Protein AF-A0AAX1ZYJ7-F1 (afdb_monomer)

Radius of gyration: 16.21 Å; Cα contacts (8 Å, |Δi|>4): 115; chains: 1; bounding box: 37×28×48 Å

Structure (mmCIF, N/CA/C/O backbone):
data_AF-A0AAX1ZYJ7-F1
#
_entry.id   AF-A0AAX1ZYJ7-F1
#
loop_
_atom_site.group_PDB
_atom_site.id
_atom_site.type_symbol
_atom_site.label_atom_id
_atom_site.label_alt_id
_atom_site.label_comp_id
_atom_site.label_asym_id
_atom_site.label_entity_id
_atom_site.label_seq_id
_atom_site.pdbx_PDB_ins_code
_atom_site.Cartn_x
_atom_site.Cartn_y
_atom_site.Cartn_z
_atom_site.occupancy
_atom_site.B_iso_or_equiv
_atom_site.auth_seq_id
_atom_site.auth_comp_id
_atom_site.auth_asym_id
_atom_site.auth_atom_id
_atom_site.pdbx_PDB_model_num
ATOM 1 N N . THR A 1 1 ? 5.484 -4.495 -2.863 1.00 82.00 1 THR A N 1
ATOM 2 C CA . THR A 1 1 ? 6.134 -5.718 -3.393 1.00 82.00 1 THR A CA 1
ATOM 3 C C . THR A 1 1 ? 6.330 -5.618 -4.894 1.00 82.00 1 THR A C 1
ATOM 5 O O . THR A 1 1 ? 5.562 -4.906 -5.534 1.00 82.00 1 THR A O 1
ATOM 8 N N . ILE A 1 2 ? 7.346 -6.276 -5.463 1.00 84.38 2 ILE A N 1
ATOM 9 C CA . ILE A 1 2 ? 7.533 -6.386 -6.920 1.00 84.38 2 ILE A CA 1
ATOM 10 C C . ILE A 1 2 ? 7.358 -7.855 -7.315 1.00 84.38 2 ILE A C 1
ATOM 12 O O . ILE A 1 2 ? 7.998 -8.725 -6.732 1.00 84.38 2 ILE A O 1
ATOM 16 N N . CYS A 1 3 ? 6.486 -8.130 -8.282 1.00 85.00 3 CYS A N 1
ATOM 17 C CA . CYS A 1 3 ? 6.369 -9.436 -8.921 1.00 85.00 3 CYS A CA 1
ATOM 18 C C . CYS A 1 3 ? 7.297 -9.450 -10.137 1.00 85.00 3 CYS A C 1
ATOM 20 O O . CYS A 1 3 ? 6.966 -8.882 -11.179 1.00 85.00 3 CYS A O 1
ATOM 22 N N . GLN A 1 4 ? 8.477 -10.052 -9.982 1.00 85.25 4 GLN A N 1
ATOM 23 C CA . GLN A 1 4 ? 9.469 -10.127 -11.050 1.00 85.25 4 GLN A CA 1
ATOM 24 C C . GLN A 1 4 ? 8.949 -10.964 -12.223 1.00 85.25 4 GLN A C 1
ATOM 26 O O . GLN A 1 4 ? 8.363 -12.034 -12.040 1.00 85.25 4 GLN A O 1
ATOM 31 N N . LYS A 1 5 ? 9.184 -10.475 -13.440 1.00 86.06 5 LYS A N 1
ATOM 32 C CA . LYS A 1 5 ? 8.855 -11.154 -14.693 1.00 86.06 5 LYS A CA 1
ATOM 33 C C . LYS A 1 5 ? 10.087 -11.248 -15.576 1.00 86.06 5 LYS A C 1
ATOM 35 O O . LYS A 1 5 ? 11.022 -10.456 -15.464 1.00 86.06 5 LYS A O 1
ATOM 40 N N . THR A 1 6 ? 10.069 -12.211 -16.491 1.00 82.50 6 THR A N 1
ATOM 41 C CA . THR A 1 6 ? 11.078 -12.287 -17.543 1.00 82.50 6 THR A CA 1
ATOM 42 C C . THR A 1 6 ? 10.983 -11.033 -18.400 1.00 82.50 6 THR A C 1
ATOM 44 O O . THR A 1 6 ? 9.896 -10.652 -18.842 1.00 82.50 6 THR A O 1
ATOM 47 N N . LYS A 1 7 ? 12.126 -10.381 -18.622 1.00 80.94 7 LYS A N 1
ATOM 48 C CA . LYS A 1 7 ? 12.214 -9.238 -19.526 1.00 80.94 7 LYS A CA 1
ATOM 49 C C . LYS A 1 7 ? 11.690 -9.658 -20.912 1.00 80.94 7 LYS A C 1
ATOM 51 O O . LYS A 1 7 ? 12.102 -10.716 -21.396 1.00 80.94 7 LYS A O 1
ATOM 56 N N . PRO A 1 8 ? 10.833 -8.853 -21.565 1.00 79.06 8 PRO A N 1
ATOM 57 C CA . PRO A 1 8 ? 10.440 -9.102 -22.945 1.00 79.06 8 PRO A CA 1
ATOM 58 C C . PRO A 1 8 ? 11.683 -9.228 -23.833 1.00 79.06 8 PRO A C 1
ATOM 60 O O . PRO A 1 8 ? 12.660 -8.494 -23.653 1.00 79.06 8 PRO A O 1
ATOM 63 N N . SER A 1 9 ? 11.666 -10.171 -24.778 1.00 80.50 9 SER A N 1
ATOM 64 C CA . SER A 1 9 ? 12.768 -10.306 -25.735 1.00 80.50 9 SER A CA 1
ATOM 65 C C . SER A 1 9 ? 12.946 -9.004 -26.525 1.00 80.50 9 SER A C 1
ATOM 67 O O . SER A 1 9 ? 11.984 -8.266 -26.719 1.00 80.50 9 SER A O 1
ATOM 69 N N . SER A 1 10 ? 14.143 -8.734 -27.050 1.00 78.06 10 SER A N 1
ATOM 70 C CA . SER A 1 10 ? 14.356 -7.579 -27.940 1.00 78.06 10 SER A CA 1
ATOM 71 C C . SER A 1 10 ? 13.521 -7.637 -29.227 1.00 78.06 10 SER A C 1
ATOM 73 O O . SER A 1 10 ? 13.374 -6.626 -29.901 1.00 78.06 10 SER A O 1
ATOM 75 N N . ARG A 1 11 ? 12.967 -8.812 -29.558 1.00 83.50 11 ARG A N 1
ATOM 76 C CA . ARG A 1 11 ? 12.048 -9.038 -30.681 1.00 83.50 11 ARG A CA 1
ATOM 77 C C . ARG A 1 11 ? 10.574 -8.875 -30.296 1.00 83.50 11 ARG A C 1
ATOM 79 O O . ARG A 1 11 ? 9.714 -8.989 -31.162 1.00 83.50 11 ARG A O 1
ATOM 86 N N . ALA A 1 12 ? 10.264 -8.671 -29.014 1.00 79.94 12 ALA A N 1
ATOM 87 C CA . ALA A 1 12 ? 8.894 -8.475 -28.568 1.00 79.94 12 ALA A CA 1
ATOM 88 C C . ALA A 1 12 ? 8.414 -7.090 -29.011 1.00 79.94 12 ALA A C 1
ATOM 90 O O . ALA A 1 12 ? 8.986 -6.074 -28.623 1.00 79.94 12 ALA A O 1
ATOM 91 N N . THR A 1 13 ? 7.350 -7.056 -29.809 1.00 79.31 13 THR A N 1
ATOM 92 C CA . THR A 1 13 ? 6.714 -5.812 -30.266 1.00 79.31 13 THR A CA 1
ATOM 93 C C . THR A 1 13 ? 5.987 -5.084 -29.140 1.00 79.31 13 THR A C 1
ATOM 95 O O . THR A 1 13 ? 5.868 -3.862 -29.169 1.00 79.31 13 THR A O 1
ATOM 98 N N . HIS A 1 14 ? 5.547 -5.822 -28.119 1.00 77.94 14 HIS A N 1
ATOM 99 C CA . HIS A 1 14 ? 4.885 -5.279 -26.941 1.00 77.94 14 HIS A CA 1
ATOM 100 C C . HIS A 1 14 ? 5.465 -5.890 -25.667 1.00 77.94 14 HIS A C 1
ATOM 102 O O . HIS A 1 14 ? 5.688 -7.100 -25.571 1.00 77.94 14 HIS A O 1
ATOM 108 N N . ALA A 1 15 ? 5.702 -5.038 -24.673 1.00 80.94 15 ALA A N 1
ATOM 109 C CA . ALA A 1 15 ? 6.016 -5.479 -23.326 1.00 80.94 15 ALA A CA 1
ATOM 110 C C . ALA A 1 15 ? 4.748 -5.978 -22.611 1.00 80.94 15 ALA A C 1
ATOM 112 O O . ALA A 1 15 ? 3.630 -5.630 -22.985 1.00 80.94 15 ALA A O 1
ATOM 113 N N . ILE A 1 16 ? 4.920 -6.780 -21.556 1.00 84.00 16 ILE A N 1
ATOM 114 C CA . ILE A 1 16 ? 3.801 -7.197 -20.702 1.00 84.00 16 ILE A CA 1
ATOM 115 C C . ILE A 1 16 ? 3.170 -5.947 -20.078 1.00 84.00 16 ILE A C 1
ATOM 117 O O . ILE A 1 16 ? 3.863 -5.163 -19.427 1.00 84.00 16 ILE A O 1
ATOM 121 N N . GLN A 1 17 ? 1.860 -5.775 -20.259 1.00 84.12 17 GLN A N 1
ATOM 122 C CA . GLN A 1 17 ? 1.130 -4.608 -19.769 1.00 84.12 17 GLN A CA 1
ATOM 123 C C . GLN A 1 17 ? 1.296 -4.433 -18.251 1.00 84.12 17 GLN A C 1
ATOM 125 O O . GLN A 1 17 ? 1.191 -5.393 -17.482 1.00 84.12 17 GLN A O 1
ATOM 130 N N . GLY A 1 18 ? 1.562 -3.196 -17.822 1.00 83.81 18 GLY A N 1
ATOM 131 C CA . GLY A 1 18 ? 1.726 -2.825 -16.414 1.00 83.81 18 GLY A CA 1
ATOM 132 C C . GLY A 1 18 ? 3.051 -3.255 -15.772 1.00 83.81 18 GLY A C 1
ATOM 133 O O . GLY A 1 18 ? 3.251 -2.990 -14.587 1.00 83.81 18 GLY A O 1
ATOM 134 N N . CYS A 1 19 ? 3.947 -3.924 -16.507 1.00 87.88 19 CYS A N 1
ATOM 135 C CA . CYS A 1 19 ? 5.317 -4.142 -16.049 1.00 87.88 19 CYS A CA 1
ATOM 136 C C . CYS A 1 19 ? 6.188 -2.922 -16.338 1.00 87.88 19 CYS A C 1
ATOM 138 O O . CYS A 1 19 ? 6.078 -2.311 -17.400 1.00 87.88 19 CYS A O 1
ATOM 140 N N . ASP A 1 20 ? 7.113 -2.643 -15.429 1.00 87.94 20 ASP A N 1
ATOM 141 C CA . ASP A 1 20 ? 8.138 -1.628 -15.621 1.00 87.94 20 ASP A CA 1
ATOM 142 C C . ASP A 1 20 ? 9.433 -2.020 -14.885 1.00 87.94 20 ASP A C 1
ATOM 144 O O . ASP A 1 20 ? 9.509 -3.026 -14.167 1.00 87.94 20 ASP A O 1
ATOM 148 N N . TRP A 1 21 ? 10.481 -1.225 -15.072 1.00 88.81 21 TRP A N 1
ATOM 149 C CA . TRP A 1 21 ? 11.706 -1.306 -14.299 1.00 88.81 21 TRP A CA 1
ATOM 150 C C . TRP A 1 21 ? 11.500 -0.754 -12.888 1.00 88.81 21 TRP A C 1
ATOM 152 O O . TRP A 1 21 ? 11.079 0.393 -12.671 1.00 88.81 21 TRP A O 1
ATOM 162 N N . HIS A 1 22 ? 11.868 -1.575 -11.911 1.00 88.12 22 HIS A N 1
ATOM 163 C CA . HIS A 1 22 ? 11.832 -1.242 -10.497 1.00 88.12 22 HIS A CA 1
ATOM 164 C C . HIS A 1 22 ? 13.161 -1.613 -9.844 1.00 88.12 22 HIS A C 1
ATOM 166 O O . HIS A 1 22 ? 13.657 -2.721 -10.023 1.00 88.12 22 HIS A O 1
ATOM 172 N N . TYR A 1 23 ? 13.739 -0.702 -9.063 1.00 87.06 23 TYR A N 1
ATOM 173 C CA . TYR A 1 23 ? 14.951 -1.007 -8.313 1.00 87.06 23 TYR A CA 1
ATOM 174 C C . TYR A 1 23 ? 14.631 -1.938 -7.138 1.00 87.06 23 TYR A C 1
ATOM 176 O O . TYR A 1 23 ? 13.764 -1.637 -6.315 1.00 87.06 23 TYR A O 1
ATOM 184 N N . CYS A 1 24 ? 15.320 -3.074 -7.066 1.00 84.00 24 CYS A N 1
ATOM 185 C CA . CYS A 1 24 ? 15.234 -4.011 -5.957 1.00 84.00 24 CYS A CA 1
ATOM 186 C C . CYS A 1 24 ? 16.444 -3.818 -5.042 1.00 84.00 24 CYS A C 1
ATOM 188 O O . CYS A 1 24 ? 17.570 -4.143 -5.418 1.00 84.00 24 CYS A O 1
ATOM 190 N N . HIS A 1 25 ? 16.217 -3.322 -3.824 1.00 82.94 25 HIS A N 1
ATOM 191 C CA . HIS A 1 25 ? 17.287 -3.143 -2.837 1.00 82.94 25 HIS A CA 1
ATOM 192 C C . HIS A 1 25 ? 17.880 -4.476 -2.360 1.00 82.94 25 HIS A C 1
ATOM 194 O O . HIS A 1 25 ? 19.082 -4.539 -2.118 1.00 82.94 25 HIS A O 1
ATOM 200 N N . ALA A 1 26 ? 17.073 -5.542 -2.288 1.00 85.44 26 ALA A N 1
ATOM 201 C CA . ALA A 1 26 ? 17.544 -6.874 -1.905 1.00 85.44 26 ALA A CA 1
ATOM 202 C C . ALA A 1 26 ? 18.542 -7.446 -2.926 1.00 85.44 26 ALA A C 1
ATOM 204 O O . ALA A 1 26 ? 19.570 -7.995 -2.545 1.00 85.44 26 ALA A O 1
ATOM 205 N N . GLU A 1 27 ? 18.280 -7.253 -4.223 1.00 86.06 27 GLU A N 1
ATOM 206 C CA . GLU A 1 27 ? 19.160 -7.726 -5.302 1.00 86.06 27 GLU A CA 1
ATOM 207 C C . GLU A 1 27 ? 20.164 -6.670 -5.792 1.00 86.06 27 GLU A C 1
ATOM 209 O O . GLU A 1 27 ? 20.960 -6.951 -6.686 1.00 86.06 27 GLU A O 1
ATOM 214 N N . LYS A 1 28 ? 20.125 -5.453 -5.228 1.00 91.12 28 LYS A N 1
ATOM 215 C CA . LYS A 1 28 ? 20.954 -4.292 -5.605 1.00 91.12 28 LYS A CA 1
ATOM 2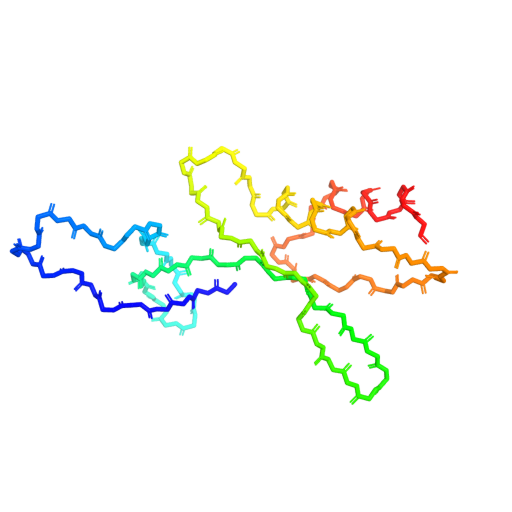16 C C . LYS A 1 28 ? 20.965 -4.003 -7.115 1.00 91.12 28 LYS A C 1
ATOM 218 O O . LYS A 1 28 ? 21.975 -3.572 -7.667 1.00 91.12 28 LYS A O 1
ATOM 223 N N . LYS A 1 29 ? 19.845 -4.256 -7.796 1.00 92.25 29 LYS A N 1
ATOM 224 C CA . LYS A 1 29 ? 19.697 -4.051 -9.244 1.00 92.25 29 LYS A CA 1
ATOM 225 C C . LYS A 1 29 ? 18.256 -3.734 -9.626 1.00 92.25 29 LYS A C 1
ATOM 227 O O . LYS A 1 29 ? 17.318 -4.035 -8.886 1.00 92.25 29 LYS A O 1
ATOM 232 N N . SER A 1 30 ? 18.077 -3.172 -10.817 1.00 90.12 30 SER A N 1
ATOM 233 C CA . SER A 1 30 ? 16.756 -2.988 -11.416 1.00 90.12 30 SER A CA 1
ATOM 234 C C . SER A 1 30 ? 16.219 -4.308 -11.958 1.00 90.12 30 SER A C 1
ATOM 236 O O . SER A 1 30 ? 16.876 -4.984 -12.748 1.00 90.12 30 SER A O 1
ATOM 238 N N . ILE A 1 31 ? 15.008 -4.656 -11.540 1.00 90.75 31 ILE A N 1
ATOM 239 C CA . ILE A 1 31 ? 14.263 -5.828 -11.994 1.00 90.75 31 ILE A CA 1
ATOM 240 C C . ILE A 1 31 ? 13.053 -5.384 -12.815 1.00 90.75 31 ILE A C 1
ATOM 242 O O . ILE A 1 31 ? 12.474 -4.324 -12.573 1.00 90.75 31 ILE A O 1
ATOM 246 N N . TRP A 1 32 ? 12.688 -6.195 -13.803 1.00 89.88 32 TRP A N 1
ATOM 247 C CA . TRP A 1 32 ? 11.498 -5.985 -14.618 1.00 89.88 32 TRP A CA 1
ATOM 248 C C . TRP A 1 32 ? 10.312 -6.705 -13.979 1.00 89.88 32 TRP A C 1
ATOM 250 O O . TRP A 1 32 ? 10.416 -7.889 -13.644 1.00 89.88 32 TRP A O 1
ATOM 260 N N . GLY A 1 33 ? 9.187 -6.022 -13.799 1.00 91.88 33 GLY A N 1
ATOM 261 C CA . GLY A 1 33 ? 8.009 -6.659 -13.219 1.00 91.88 33 GLY A CA 1
ATOM 262 C C . GLY A 1 33 ? 6.889 -5.698 -12.862 1.00 91.88 33 GLY A C 1
ATOM 263 O O . GLY A 1 33 ? 6.948 -4.512 -13.164 1.00 91.88 33 GLY A O 1
ATOM 264 N N . HIS A 1 34 ? 5.866 -6.223 -12.193 1.00 92.12 34 HIS A N 1
ATOM 265 C CA . HIS A 1 34 ? 4.747 -5.434 -11.676 1.00 92.12 34 HIS A CA 1
ATOM 266 C C . HIS A 1 34 ? 5.033 -4.982 -10.247 1.00 92.12 34 HIS A C 1
ATOM 268 O O . HIS A 1 34 ? 5.421 -5.797 -9.408 1.00 92.12 34 HIS A O 1
ATOM 274 N N . SER A 1 35 ? 4.776 -3.718 -9.920 1.00 91.38 35 SER A N 1
ATOM 275 C CA . SER A 1 35 ? 4.799 -3.257 -8.531 1.00 91.38 35 SER A CA 1
ATOM 276 C C . SER A 1 35 ? 3.390 -3.272 -7.946 1.00 91.38 35 SER A C 1
ATOM 278 O O . SER A 1 35 ? 2.477 -2.673 -8.496 1.00 91.38 35 SER A O 1
ATOM 280 N N . LEU A 1 36 ? 3.210 -3.949 -6.815 1.00 92.00 36 LEU A N 1
ATOM 281 C CA . LEU A 1 36 ? 1.923 -4.088 -6.139 1.00 92.00 36 LEU A CA 1
ATOM 282 C C . LEU A 1 36 ? 1.961 -3.432 -4.756 1.00 92.00 36 LEU A C 1
ATOM 284 O O . LEU A 1 36 ? 2.937 -3.601 -4.005 1.00 92.00 36 LEU A O 1
ATOM 288 N N . VAL A 1 37 ? 0.875 -2.739 -4.419 1.00 92.06 37 VAL A N 1
ATOM 289 C CA . VAL A 1 37 ? 0.553 -2.275 -3.064 1.00 92.06 37 VAL A CA 1
ATOM 290 C C . VAL A 1 37 ? -0.473 -3.242 -2.486 1.00 92.06 37 VAL A C 1
ATOM 292 O O . VAL A 1 37 ? -1.474 -3.529 -3.138 1.00 92.06 37 VAL A O 1
ATOM 295 N N . TRP A 1 38 ? -0.210 -3.756 -1.288 1.00 93.06 38 TRP A N 1
ATOM 296 C CA . TRP A 1 38 ? -1.058 -4.735 -0.609 1.00 93.06 38 TRP A CA 1
ATOM 297 C C . TRP A 1 38 ? -1.552 -4.160 0.711 1.00 93.06 38 TRP A C 1
ATOM 299 O O . TRP A 1 38 ? -0.779 -3.533 1.434 1.00 93.06 38 TRP A O 1
ATOM 309 N N . LEU A 1 39 ? -2.815 -4.424 1.026 1.00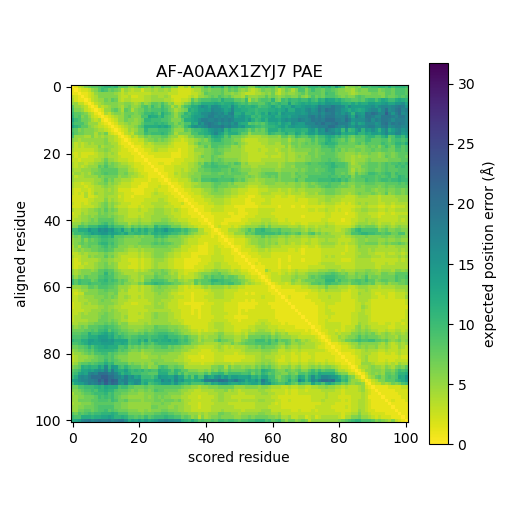 93.00 39 LEU A N 1
ATOM 310 C CA . LEU A 1 39 ? -3.381 -4.270 2.356 1.00 93.00 39 LEU A CA 1
ATOM 311 C C . LEU A 1 39 ? -3.653 -5.671 2.905 1.00 93.00 39 LEU A C 1
ATOM 313 O O . LEU A 1 39 ? -4.470 -6.416 2.357 1.00 93.00 39 LEU A O 1
ATOM 317 N N . MET A 1 40 ? -2.940 -6.037 3.966 1.00 94.19 40 MET A N 1
ATOM 318 C CA . MET A 1 40 ? -3.127 -7.305 4.668 1.00 94.19 40 MET A CA 1
ATOM 319 C C . MET A 1 40 ? -3.818 -7.040 5.997 1.00 94.19 40 MET A C 1
ATOM 321 O O . MET A 1 40 ? -3.464 -6.098 6.705 1.00 94.19 40 MET A O 1
ATOM 325 N N . VAL A 1 41 ? -4.794 -7.877 6.331 1.00 92.62 41 VAL A N 1
ATOM 326 C CA . VAL A 1 41 ? -5.446 -7.858 7.638 1.00 92.62 41 VAL A CA 1
ATOM 327 C C . VAL A 1 41 ? -4.874 -9.004 8.452 1.00 92.62 41 VAL A C 1
ATOM 329 O O . VAL A 1 41 ? -4.799 -10.145 7.993 1.00 92.62 41 VAL A O 1
ATOM 332 N N . HIS A 1 42 ? -4.437 -8.668 9.658 1.00 93.12 42 HIS A N 1
ATOM 333 C CA . HIS A 1 42 ? -3.847 -9.604 10.596 1.00 93.12 42 HIS A CA 1
ATOM 334 C C . HIS A 1 42 ? -4.765 -9.742 11.807 1.00 93.12 42 HIS A C 1
ATOM 336 O O . HIS A 1 42 ? -5.149 -8.751 12.429 1.00 93.12 42 HIS A O 1
ATOM 342 N N . THR A 1 43 ? -5.105 -10.980 12.138 1.00 89.50 43 THR A N 1
ATOM 343 C CA . THR A 1 43 ? -5.671 -11.367 13.430 1.00 89.50 43 THR A CA 1
ATOM 344 C C . THR A 1 43 ? -4.557 -11.955 14.298 1.00 89.50 43 THR A C 1
ATOM 346 O O . THR A 1 43 ? -3.418 -12.099 13.857 1.00 89.50 43 THR A O 1
ATOM 349 N N . MET A 1 44 ? -4.874 -12.331 15.538 1.00 87.56 44 MET A N 1
ATOM 350 C CA . MET A 1 44 ? -3.894 -12.941 16.447 1.00 87.56 44 MET A CA 1
ATOM 351 C C . MET A 1 44 ? -3.272 -14.233 15.900 1.00 87.56 44 MET A C 1
ATOM 353 O O . MET A 1 44 ? -2.171 -14.596 16.300 1.00 87.56 44 MET A O 1
ATOM 357 N N . THR A 1 45 ? -3.970 -14.943 15.012 1.00 93.06 45 THR A N 1
ATOM 358 C CA . THR A 1 45 ? -3.568 -16.279 14.549 1.00 93.06 45 THR A CA 1
ATOM 359 C C . THR A 1 45 ? -3.346 -16.363 13.047 1.00 93.06 45 THR A C 1
ATOM 361 O O . THR A 1 45 ? -2.752 -17.333 12.579 1.00 93.06 45 THR A O 1
ATOM 364 N N . GLN A 1 46 ? -3.839 -15.396 12.273 1.00 93.44 46 GLN A N 1
ATOM 365 C CA . GLN A 1 46 ? -3.874 -15.489 10.818 1.00 93.44 46 GLN A CA 1
ATOM 366 C C . GLN A 1 46 ? -3.604 -14.141 10.162 1.00 93.44 46 GLN A C 1
ATOM 368 O O . 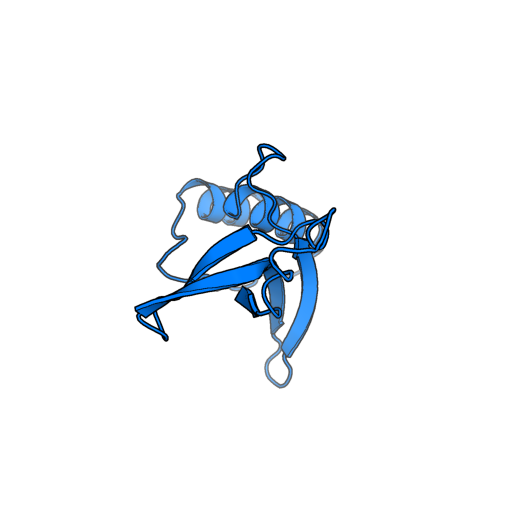GLN A 1 46 ? -3.930 -13.082 10.692 1.00 93.44 46 GLN A O 1
ATOM 373 N N . ALA A 1 47 ? -3.044 -14.201 8.962 1.00 92.12 47 ALA A N 1
ATOM 374 C CA . ALA A 1 47 ? -2.867 -13.059 8.085 1.00 92.12 47 ALA A CA 1
ATOM 375 C C . ALA A 1 47 ? -3.512 -13.382 6.744 1.00 92.12 47 ALA A C 1
ATOM 377 O O . ALA A 1 47 ? -3.243 -14.441 6.174 1.00 92.12 47 ALA A O 1
ATOM 378 N N . PHE A 1 48 ? -4.339 -12.478 6.230 1.00 92.06 48 PHE A N 1
ATOM 379 C CA . PHE A 1 48 ? -4.954 -12.648 4.920 1.00 92.06 48 PHE A CA 1
ATOM 380 C C . PHE A 1 48 ? -4.866 -11.363 4.088 1.00 92.06 48 PHE A C 1
ATOM 382 O O . PHE A 1 48 ? -4.943 -10.253 4.627 1.00 92.06 48 PHE A O 1
ATOM 389 N N . PRO A 1 49 ? -4.675 -11.485 2.761 1.00 92.94 49 PRO A N 1
ATOM 390 C CA . PRO A 1 49 ? -4.696 -10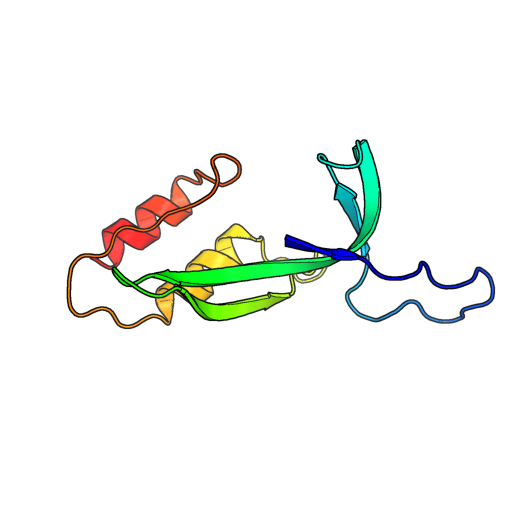.336 1.871 1.00 92.94 49 PRO A CA 1
ATOM 391 C C . PRO A 1 49 ? -6.134 -9.824 1.742 1.00 92.94 49 PRO A C 1
ATOM 393 O O . PRO A 1 49 ? -7.009 -10.543 1.271 1.00 92.94 49 PRO A O 1
ATOM 396 N N . PHE A 1 50 ? -6.378 -8.580 2.150 1.00 92.62 50 PHE A N 1
ATOM 397 C CA . PHE A 1 50 ? -7.700 -7.959 2.045 1.00 92.62 50 PHE A CA 1
ATOM 398 C C . PHE A 1 50 ? -7.892 -7.277 0.690 1.00 92.62 50 PHE A C 1
ATOM 400 O O . PHE A 1 50 ? -8.910 -7.463 0.029 1.00 92.62 50 PHE A O 1
ATOM 407 N N . ALA A 1 51 ? -6.895 -6.508 0.250 1.00 94.25 51 ALA A N 1
ATOM 408 C CA . ALA A 1 51 ? -6.928 -5.831 -1.039 1.00 94.25 51 ALA A CA 1
ATOM 409 C C . ALA A 1 51 ? -5.522 -5.676 -1.622 1.00 94.25 51 ALA A C 1
ATOM 411 O O . ALA A 1 51 ? -4.523 -5.632 -0.900 1.00 94.25 51 ALA A O 1
ATOM 412 N N . PHE A 1 52 ? -5.450 -5.554 -2.945 1.00 94.25 52 PHE A N 1
ATOM 413 C CA . PHE A 1 52 ? -4.236 -5.151 -3.641 1.00 94.25 52 PHE A CA 1
ATOM 414 C C . PHE A 1 52 ? -4.553 -4.173 -4.775 1.00 94.25 52 PHE A C 1
ATOM 416 O O . PHE A 1 52 ? -5.662 -4.138 -5.323 1.00 94.25 52 PHE A O 1
ATOM 423 N N . ARG A 1 53 ? -3.555 -3.364 -5.130 1.00 94.00 53 ARG A N 1
ATOM 424 C CA . ARG A 1 53 ? -3.577 -2.459 -6.281 1.00 94.00 53 ARG A CA 1
ATOM 425 C C . ARG A 1 53 ? -2.275 -2.572 -7.055 1.00 94.00 53 ARG A C 1
ATOM 427 O O . ARG A 1 53 ? -1.192 -2.627 -6.466 1.00 94.00 53 ARG A O 1
ATOM 434 N N . LEU A 1 54 ? -2.395 -2.579 -8.379 1.00 92.81 54 LEU A N 1
ATOM 435 C CA . LEU A 1 54 ? -1.253 -2.408 -9.264 1.00 92.81 54 LEU A CA 1
ATOM 436 C C . LEU A 1 54 ? -0.801 -0.951 -9.204 1.00 92.81 54 LEU A C 1
ATOM 438 O O . LEU A 1 54 ? -1.598 -0.040 -9.410 1.00 92.81 54 LEU A O 1
ATOM 442 N N . TYR A 1 55 ? 0.475 -0.742 -8.902 1.00 91.44 55 TYR A N 1
ATOM 443 C CA . TYR A 1 55 ? 1.095 0.565 -9.007 1.00 91.44 55 TYR A CA 1
ATOM 444 C C . TYR A 1 55 ? 1.562 0.784 -10.440 1.00 91.44 55 TYR A C 1
ATOM 446 O O . TYR A 1 55 ? 2.447 0.080 -10.927 1.00 91.44 55 TYR A O 1
ATOM 454 N N . ASP A 1 56 ? 0.981 1.795 -11.071 1.00 89.19 56 ASP A N 1
ATOM 455 C CA . ASP A 1 56 ? 1.336 2.262 -12.400 1.00 89.19 56 ASP A CA 1
ATOM 456 C C . ASP A 1 56 ? 1.868 3.695 -12.292 1.00 89.19 56 ASP A C 1
ATOM 458 O O . ASP A 1 56 ? 1.172 4.595 -11.819 1.00 89.19 56 ASP A O 1
ATOM 462 N N . LYS A 1 57 ? 3.117 3.907 -12.725 1.00 83.44 57 LYS A N 1
ATOM 463 C CA . LYS A 1 57 ? 3.768 5.226 -12.690 1.00 83.44 57 LYS A CA 1
ATOM 464 C C . LYS A 1 57 ? 3.076 6.243 -13.602 1.00 83.44 57 LYS A C 1
ATOM 466 O O . LYS A 1 57 ? 3.180 7.439 -13.349 1.00 83.44 57 LYS A O 1
ATOM 471 N N . THR A 1 58 ? 2.392 5.782 -14.649 1.00 85.81 58 THR A N 1
ATOM 472 C CA . THR A 1 58 ? 1.721 6.633 -15.643 1.00 85.81 58 THR A CA 1
ATOM 473 C C . THR A 1 58 ? 0.314 7.043 -15.213 1.00 85.81 58 THR A C 1
ATOM 475 O O . THR A 1 58 ? -0.187 8.072 -15.655 1.00 85.81 58 THR A O 1
ATOM 478 N N . ALA A 1 59 ? -0.298 6.293 -14.290 1.00 85.56 59 ALA A N 1
ATOM 479 C CA . ALA A 1 59 ? -1.666 6.521 -13.823 1.00 85.56 59 ALA A CA 1
ATOM 480 C C . ALA A 1 59 ? -1.811 7.700 -12.838 1.00 85.56 59 ALA A C 1
ATOM 482 O O . ALA A 1 59 ? -2.908 7.962 -12.349 1.00 85.56 59 ALA A O 1
ATOM 483 N N . GLY A 1 60 ? -0.717 8.385 -12.489 1.00 86.12 60 GLY A N 1
ATOM 484 C CA . GLY A 1 60 ? -0.723 9.586 -11.644 1.00 86.12 60 GLY A CA 1
ATOM 485 C C . GLY A 1 60 ? -0.968 9.352 -10.147 1.00 86.12 60 GLY A C 1
ATOM 486 O O . GLY A 1 60 ? -0.731 10.262 -9.361 1.00 86.12 60 GLY A O 1
ATOM 487 N N . LYS A 1 61 ? -1.378 8.147 -9.727 1.00 91.00 61 LYS A N 1
ATOM 488 C CA . LYS A 1 61 ? -1.539 7.790 -8.308 1.00 91.00 61 LYS A CA 1
ATOM 489 C C . LYS A 1 61 ? -0.239 7.269 -7.707 1.00 91.00 61 LYS A C 1
ATOM 491 O O . LYS A 1 61 ? 0.360 6.305 -8.187 1.00 91.00 61 LYS A O 1
ATOM 496 N N . SER A 1 62 ? 0.162 7.852 -6.589 1.00 89.88 62 SER A N 1
ATOM 497 C CA . SER A 1 62 ? 1.239 7.344 -5.747 1.00 89.88 62 SER A CA 1
ATOM 498 C C . SER A 1 62 ? 0.834 6.049 -5.032 1.00 89.88 62 SER A C 1
ATOM 500 O O . SER A 1 62 ? -0.339 5.758 -4.794 1.00 89.88 62 SER A O 1
ATOM 502 N N . LYS A 1 63 ? 1.829 5.265 -4.603 1.00 89.06 63 LYS A N 1
ATOM 503 C CA . LYS A 1 63 ? 1.591 4.061 -3.788 1.00 89.06 63 LYS A CA 1
ATOM 504 C C . LYS A 1 63 ? 0.885 4.373 -2.464 1.00 89.06 63 LYS A C 1
ATOM 506 O O . LYS A 1 63 ? 0.118 3.545 -1.986 1.00 89.06 63 LYS A O 1
ATOM 511 N N . GLY A 1 64 ? 1.140 5.553 -1.893 1.00 90.44 64 GLY A N 1
ATOM 512 C CA . GLY A 1 64 ? 0.485 6.018 -0.671 1.00 90.44 64 GLY A CA 1
ATOM 513 C C . GLY A 1 64 ? -1.002 6.289 -0.887 1.00 90.44 64 GLY A C 1
ATOM 514 O O . GLY A 1 64 ? -1.817 5.841 -0.091 1.00 90.44 64 GLY A O 1
ATOM 515 N N . GLU A 1 65 ? -1.372 6.933 -1.995 1.00 91.62 65 GLU A N 1
ATOM 516 C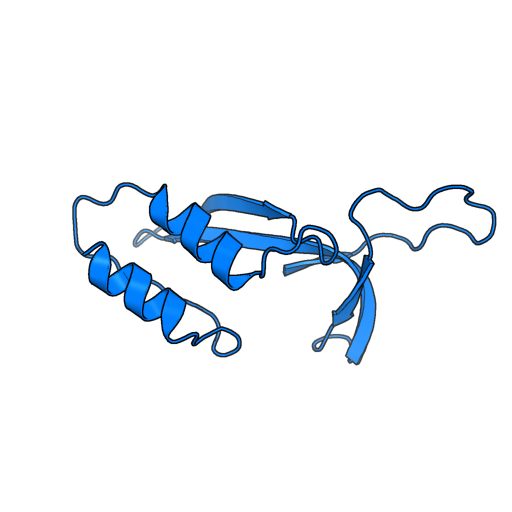 CA . GLU A 1 65 ? -2.784 7.145 -2.346 1.00 91.62 65 GLU A CA 1
ATOM 517 C C . GLU A 1 65 ? -3.513 5.824 -2.593 1.00 91.62 65 GLU A C 1
ATOM 519 O O . GLU A 1 65 ? -4.626 5.650 -2.109 1.00 91.62 65 GLU A O 1
ATOM 524 N N . LEU A 1 66 ? -2.869 4.861 -3.262 1.00 93.44 66 LEU A N 1
ATOM 525 C CA . LEU A 1 66 ? -3.422 3.511 -3.417 1.00 93.44 66 LEU A CA 1
ATOM 526 C C . LEU A 1 66 ? -3.617 2.809 -2.063 1.00 93.44 66 LEU A C 1
ATOM 528 O O . LEU A 1 66 ? -4.607 2.104 -1.874 1.00 93.44 66 LEU A O 1
ATOM 532 N N . ALA A 1 67 ? -2.693 2.997 -1.116 1.00 92.38 67 ALA A N 1
ATOM 533 C CA . ALA A 1 67 ? -2.822 2.451 0.232 1.00 92.38 67 ALA A CA 1
ATOM 534 C C . ALA A 1 67 ? -3.980 3.101 1.005 1.00 92.38 67 ALA A C 1
ATOM 536 O O . ALA A 1 67 ? -4.775 2.380 1.604 1.00 92.38 67 ALA A O 1
ATOM 537 N N . ILE A 1 68 ? -4.113 4.433 0.950 1.00 92.06 68 ILE A N 1
ATOM 538 C CA . ILE A 1 68 ? -5.233 5.163 1.564 1.00 92.06 68 ILE A CA 1
ATOM 539 C C . ILE A 1 68 ? -6.556 4.712 0.946 1.00 92.06 68 ILE A C 1
ATOM 541 O O . ILE A 1 68 ? -7.485 4.428 1.688 1.00 92.06 68 ILE A O 1
ATOM 545 N N . GLU A 1 69 ? -6.638 4.577 -0.379 1.00 93.25 69 GLU A N 1
ATOM 546 C CA . GLU A 1 69 ? -7.843 4.102 -1.074 1.00 93.25 69 GLU A CA 1
ATOM 547 C C . GLU A 1 69 ? -8.304 2.736 -0.539 1.00 93.25 69 GLU A C 1
ATOM 549 O O . GLU A 1 69 ? -9.469 2.571 -0.176 1.00 93.25 69 GLU A O 1
ATOM 554 N N . MET A 1 70 ? -7.385 1.770 -0.431 1.00 94.31 70 MET A N 1
ATOM 555 C CA . MET A 1 70 ? -7.694 0.443 0.117 1.00 94.31 70 MET A CA 1
ATOM 556 C C . MET A 1 70 ? -8.028 0.488 1.612 1.00 94.31 70 MET A C 1
ATOM 558 O O . MET A 1 70 ? -8.915 -0.227 2.073 1.00 94.31 70 MET A O 1
ATOM 562 N N . LEU A 1 71 ? -7.336 1.325 2.387 1.00 91.50 71 LEU A N 1
ATOM 563 C CA . LEU A 1 71 ? -7.622 1.491 3.810 1.00 91.50 71 LEU A CA 1
ATOM 564 C C . LEU A 1 71 ? -9.005 2.119 4.016 1.00 91.50 71 LEU A C 1
ATOM 566 O O . LEU A 1 71 ? -9.749 1.704 4.902 1.00 91.50 71 LEU A O 1
ATOM 570 N N . SER A 1 72 ? -9.387 3.090 3.186 1.00 90.50 72 SER A N 1
ATOM 571 C CA . SER A 1 72 ? -10.690 3.749 3.227 1.00 90.50 72 SER A CA 1
ATOM 572 C C . SER A 1 72 ? -11.838 2.781 2.954 1.00 90.50 72 SER A C 1
ATOM 574 O O . SER A 1 72 ? -12.896 2.970 3.550 1.00 90.50 72 SER A O 1
ATOM 576 N N . SER A 1 73 ? -11.629 1.719 2.169 1.00 91.31 73 SER A N 1
ATOM 577 C CA . SER A 1 73 ? -12.655 0.695 1.925 1.00 91.31 73 SER A CA 1
ATOM 578 C C . SER A 1 73 ? -12.786 -0.351 3.038 1.00 91.31 73 SER A C 1
ATOM 580 O O . SER A 1 73 ? -13.752 -1.106 3.035 1.00 91.31 73 SER A O 1
ATOM 582 N N . LEU A 1 74 ? -11.823 -0.445 3.962 1.00 89.88 74 LEU A N 1
ATOM 583 C CA . LEU A 1 74 ? -11.863 -1.416 5.059 1.00 89.88 74 LEU A CA 1
ATOM 584 C C . LEU A 1 74 ? -12.834 -0.959 6.153 1.00 89.88 74 LEU A C 1
ATOM 586 O O . LEU A 1 74 ? -12.587 0.060 6.791 1.00 89.88 74 LEU A O 1
ATOM 590 N N . ASP A 1 75 ? -13.909 -1.694 6.403 1.00 88.38 75 ASP A N 1
ATOM 591 C CA . ASP A 1 75 ? -14.802 -1.388 7.522 1.00 88.38 75 ASP A CA 1
ATOM 592 C C . ASP A 1 75 ? -14.254 -1.983 8.826 1.00 88.38 75 ASP A C 1
ATOM 594 O O . ASP A 1 75 ? -13.912 -3.168 8.885 1.00 88.38 75 ASP A O 1
ATOM 598 N N . VAL A 1 76 ? -14.120 -1.150 9.859 1.00 84.50 76 VAL A N 1
ATOM 599 C CA . VAL A 1 76 ? -13.564 -1.542 11.160 1.00 84.50 76 VAL A CA 1
ATOM 600 C C . VAL A 1 76 ? -14.465 -1.037 12.276 1.00 84.50 76 VAL A C 1
ATOM 602 O O . VAL A 1 76 ? -14.736 0.151 12.400 1.00 84.50 76 VAL A O 1
ATOM 605 N N . SER A 1 77 ? -14.921 -1.960 13.119 1.00 84.75 77 SER A N 1
ATOM 606 C CA . SER A 1 77 ? -15.795 -1.664 14.262 1.00 84.75 77 SER A CA 1
ATOM 607 C C . SER A 1 77 ? -15.035 -1.454 15.574 1.00 84.75 77 SER A C 1
ATOM 609 O O . SER A 1 77 ? -15.641 -1.184 16.610 1.00 84.75 77 SER A O 1
ATOM 611 N N . ARG A 1 78 ? -13.708 -1.622 15.565 1.00 85.38 78 ARG A N 1
ATOM 612 C CA . ARG A 1 78 ? -12.834 -1.526 16.740 1.00 85.38 78 ARG A CA 1
ATOM 613 C C . ARG A 1 78 ? -11.522 -0.851 16.341 1.00 85.38 78 AR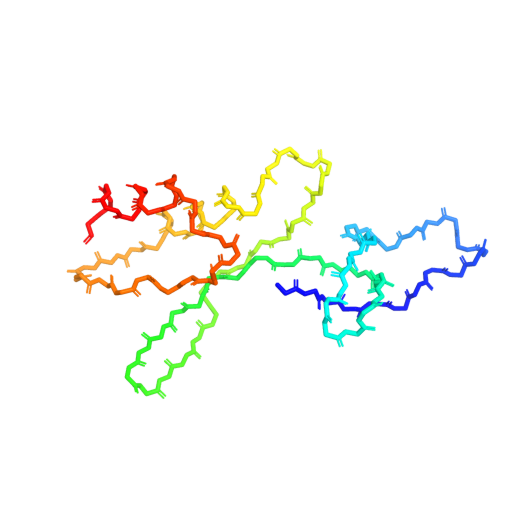G A C 1
ATOM 615 O O . ARG A 1 78 ? -11.143 -0.968 15.175 1.00 85.38 78 ARG A O 1
ATOM 622 N N . PRO A 1 79 ? -10.801 -0.229 17.290 1.00 87.56 79 PRO A N 1
ATOM 623 C CA . PRO A 1 79 ? -9.479 0.315 17.016 1.00 87.56 79 PRO A CA 1
ATOM 624 C C . PRO A 1 79 ? -8.547 -0.769 16.470 1.00 87.56 79 PRO A C 1
ATOM 626 O O . PRO A 1 79 ? -8.442 -1.857 17.046 1.00 87.56 79 PRO A O 1
ATOM 629 N N . VAL A 1 80 ? -7.870 -0.467 15.365 1.00 89.88 80 VAL A N 1
ATOM 630 C CA . VAL A 1 80 ? -6.900 -1.361 14.723 1.00 89.88 80 VAL A CA 1
ATOM 631 C C . VAL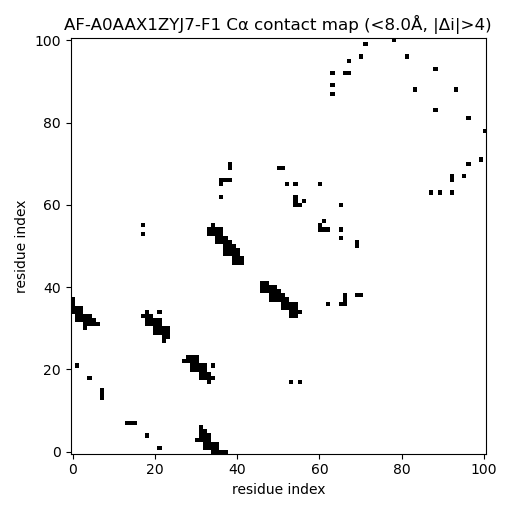 A 1 80 ? -5.530 -0.703 14.664 1.00 89.88 80 VAL A C 1
ATOM 633 O O . VAL A 1 80 ? -5.402 0.504 14.470 1.00 89.88 80 VAL A O 1
ATOM 636 N N . TYR A 1 81 ? -4.482 -1.511 14.788 1.00 90.19 81 TYR A N 1
ATOM 637 C CA . TYR A 1 81 ? -3.123 -1.049 14.536 1.00 90.19 81 TYR A CA 1
ATOM 638 C C . TYR A 1 81 ? -2.815 -1.163 13.047 1.00 90.19 81 TYR A C 1
ATOM 640 O O . TYR A 1 81 ? -2.864 -2.252 12.474 1.00 90.19 81 TYR A O 1
ATOM 648 N N . VAL A 1 82 ? -2.469 -0.038 12.424 1.00 90.25 82 VAL A N 1
ATOM 649 C CA . VAL A 1 82 ? -2.019 -0.011 11.031 1.00 90.25 82 VAL A CA 1
ATOM 650 C C . VAL A 1 82 ? -0.497 -0.065 11.007 1.00 90.25 82 VAL A C 1
ATOM 652 O O . VAL A 1 82 ? 0.175 0.873 11.434 1.00 90.25 82 VAL A O 1
ATOM 655 N N . LEU A 1 83 ? 0.042 -1.168 10.493 1.00 89.75 83 LEU A N 1
ATOM 656 C CA . LEU A 1 83 ? 1.475 -1.350 10.284 1.00 89.75 83 LEU A CA 1
ATOM 657 C C . LEU A 1 83 ? 1.840 -0.977 8.847 1.00 89.75 83 LEU A C 1
ATOM 659 O O . LEU A 1 83 ? 1.174 -1.383 7.895 1.00 89.75 83 LEU A O 1
ATOM 663 N N . MET A 1 84 ? 2.916 -0.215 8.691 1.00 87.00 84 MET A N 1
ATOM 664 C CA . MET A 1 84 ? 3.454 0.189 7.395 1.00 87.00 84 MET A CA 1
ATOM 665 C C . MET A 1 84 ? 4.979 0.210 7.451 1.00 87.00 84 MET A C 1
ATOM 667 O O . MET A 1 84 ? 5.568 0.387 8.516 1.00 87.00 84 MET A O 1
ATOM 671 N N . ASP A 1 85 ? 5.611 0.023 6.298 1.00 80.44 85 ASP A N 1
ATOM 672 C CA . ASP A 1 85 ? 7.065 0.100 6.166 1.00 80.44 85 ASP A CA 1
ATOM 673 C C . ASP A 1 85 ? 7.560 1.535 6.440 1.00 80.44 85 ASP A C 1
ATOM 675 O O . ASP A 1 85 ? 6.888 2.515 6.099 1.00 80.44 85 ASP A O 1
ATOM 679 N N . SER A 1 86 ? 8.754 1.661 7.019 1.00 72.44 86 SER A N 1
ATOM 680 C CA . SER A 1 86 ? 9.434 2.931 7.314 1.00 72.44 86 SER A CA 1
ATOM 681 C C . SER A 1 86 ? 9.831 3.710 6.059 1.00 72.44 86 SER A C 1
ATOM 683 O O . SER A 1 86 ? 10.218 4.874 6.149 1.00 72.44 86 SER A O 1
ATOM 685 N N . TRP A 1 87 ? 9.677 3.106 4.881 1.00 65.62 87 TRP A N 1
ATOM 686 C CA . TRP A 1 87 ? 9.737 3.805 3.600 1.00 65.62 87 TRP A CA 1
ATOM 687 C C . TRP A 1 87 ? 8.491 4.671 3.325 1.00 65.62 87 TRP A C 1
ATOM 689 O O . TRP A 1 87 ? 8.559 5.634 2.561 1.00 65.62 87 TRP A O 1
ATOM 699 N N . TYR A 1 88 ? 7.345 4.362 3.947 1.00 65.50 88 TYR A N 1
ATOM 700 C CA . TYR A 1 88 ? 6.067 5.061 3.751 1.00 65.50 88 TYR A CA 1
ATOM 701 C C . TYR A 1 88 ? 5.497 5.795 4.985 1.00 65.50 88 TYR A C 1
ATOM 703 O O . TYR A 1 88 ? 4.268 5.873 5.078 1.00 65.50 88 TYR A O 1
ATOM 711 N N . PRO A 1 89 ? 6.275 6.402 5.907 1.00 62.66 89 PRO A N 1
ATOM 712 C CA . PRO A 1 89 ? 5.742 7.184 7.019 1.00 62.66 89 PRO A CA 1
ATOM 713 C C . PRO A 1 89 ? 5.264 8.543 6.489 1.00 62.66 89 PRO A C 1
ATOM 715 O O . PRO A 1 89 ? 5.729 9.613 6.878 1.00 62.66 89 PRO A O 1
ATOM 718 N N . SER A 1 90 ? 4.350 8.507 5.521 1.00 75.12 90 SER A N 1
ATOM 719 C CA . SER A 1 90 ? 3.736 9.684 4.952 1.00 75.12 90 SER A CA 1
ATOM 7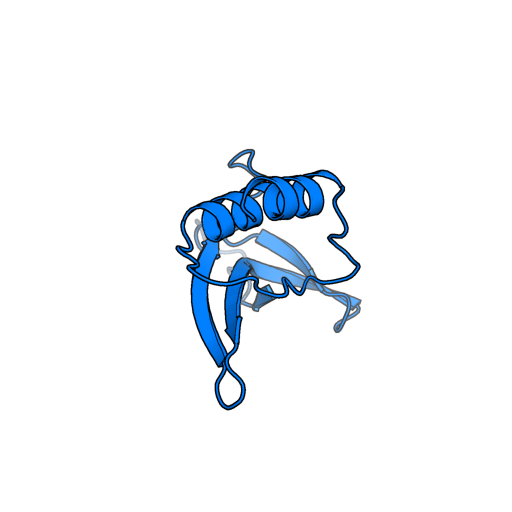20 C C . SER A 1 90 ? 2.757 10.219 5.987 1.00 75.12 90 SER A C 1
ATOM 722 O O . SER A 1 90 ? 1.825 9.530 6.411 1.00 75.12 90 SER A O 1
ATOM 724 N N . LYS A 1 91 ? 2.968 11.473 6.387 1.00 86.31 91 LYS A N 1
ATOM 725 C CA . LYS A 1 91 ? 2.060 12.230 7.257 1.00 86.31 91 LYS A CA 1
ATOM 726 C C . LYS A 1 91 ? 0.599 12.098 6.805 1.00 86.31 91 LYS A C 1
ATOM 728 O O . LYS A 1 91 ? -0.300 12.020 7.634 1.00 86.31 91 LYS A O 1
ATOM 733 N N . THR A 1 92 ? 0.380 12.021 5.493 1.00 87.69 92 THR A N 1
ATOM 734 C CA . THR A 1 92 ? -0.930 11.843 4.862 1.00 87.69 92 THR A CA 1
ATOM 735 C C . THR A 1 92 ? -1.591 10.511 5.218 1.00 87.69 92 THR A C 1
ATOM 737 O O . THR A 1 92 ? -2.762 10.513 5.583 1.00 87.69 92 THR A O 1
ATOM 740 N N . LEU A 1 93 ? -0.867 9.386 5.157 1.00 87.50 93 LEU A N 1
ATOM 741 C CA . LEU A 1 93 ? -1.419 8.068 5.496 1.00 87.50 93 LEU A CA 1
ATOM 742 C C . LEU A 1 93 ? -1.761 7.980 6.987 1.00 87.50 93 LEU A C 1
ATOM 744 O O . LEU A 1 93 ? -2.858 7.555 7.332 1.00 87.50 93 LEU A O 1
ATOM 748 N N . VAL A 1 94 ? -0.875 8.466 7.863 1.00 89.50 94 VAL A N 1
ATOM 749 C CA . VAL A 1 94 ? -1.143 8.523 9.312 1.00 89.50 94 VAL A CA 1
ATOM 750 C C . VAL A 1 94 ? -2.362 9.401 9.608 1.00 89.50 94 VAL A C 1
ATOM 752 O O . VAL A 1 94 ? -3.243 8.999 10.363 1.00 89.50 94 VAL A O 1
ATOM 755 N N . GLY A 1 95 ? -2.454 10.572 8.973 1.00 90.25 95 GLY A N 1
ATOM 756 C CA . GLY A 1 95 ? -3.614 11.454 9.100 1.00 90.25 95 GLY A CA 1
ATOM 757 C C . GLY A 1 95 ? -4.913 10.811 8.605 1.00 90.25 95 GLY A C 1
ATOM 758 O O . GLY A 1 95 ? -5.959 11.000 9.223 1.00 90.25 95 GLY A O 1
ATOM 759 N N . ALA A 1 96 ? -4.854 10.017 7.532 1.00 89.69 96 ALA A N 1
ATOM 760 C CA . ALA A 1 96 ? -6.005 9.272 7.031 1.00 89.69 96 ALA A CA 1
ATOM 761 C C . ALA A 1 96 ? -6.471 8.194 8.022 1.00 89.69 96 ALA A C 1
ATOM 763 O O . ALA A 1 96 ? -7.675 8.083 8.251 1.00 89.69 96 ALA A O 1
ATOM 764 N N . CYS A 1 97 ? -5.543 7.460 8.648 1.00 89.38 97 CYS A N 1
ATOM 765 C CA . CYS A 1 97 ? -5.867 6.510 9.717 1.00 89.38 97 CYS A CA 1
ATOM 766 C C . CYS A 1 97 ? -6.542 7.224 10.896 1.00 89.38 97 CYS A C 1
ATOM 768 O O . CYS A 1 97 ? -7.646 6.861 11.280 1.00 89.38 97 CYS A O 1
ATOM 770 N N . LEU A 1 98 ? -5.930 8.297 11.410 1.00 89.25 98 LEU A N 1
ATOM 771 C CA . LEU A 1 98 ? -6.460 9.049 12.555 1.00 89.25 98 LEU A CA 1
ATOM 772 C C . LEU A 1 98 ? -7.858 9.623 12.298 1.00 89.25 98 LEU A C 1
ATOM 774 O O . LEU A 1 98 ? -8.683 9.661 13.205 1.00 89.25 98 LEU A O 1
ATOM 778 N N . LYS A 1 99 ? -8.135 10.073 11.068 1.00 88.94 99 LYS A N 1
ATOM 779 C CA . LYS A 1 99 ? -9.459 10.581 10.685 1.00 88.94 99 LYS A CA 1
ATOM 780 C C . LYS A 1 99 ? -10.519 9.476 10.646 1.00 88.94 99 LYS A C 1
ATOM 782 O O . LYS A 1 99 ? -11.698 9.771 10.820 1.00 88.94 99 LYS A O 1
ATOM 787 N N . LYS A 1 100 ? -10.115 8.239 10.358 1.00 85.31 100 LYS A N 1
ATOM 788 C CA . LYS A 1 100 ? -11.022 7.098 10.238 1.00 85.31 100 LYS A CA 1
ATOM 789 C C . LYS A 1 100 ? -11.427 6.516 11.599 1.00 85.31 100 LYS A C 1
ATOM 791 O O . LYS A 1 100 ? -12.549 6.027 11.703 1.00 85.31 100 LYS A O 1
ATOM 796 N N . GLY A 1 101 ? -10.565 6.642 12.610 1.00 74.44 101 GLY A N 1
ATOM 797 C CA . GLY A 1 101 ? -10.739 6.054 13.947 1.00 74.44 101 GLY A CA 1
ATOM 798 C C . GLY A 1 101 ? -9.990 4.738 14.101 1.00 74.44 101 GLY A C 1
ATOM 799 O O . GLY A 1 101 ? -10.299 4.020 15.075 1.00 74.44 101 GLY A O 1
#

Organism: NCBI:txid33934

Mean predicted aligned error: 5.77 Å

Foldseek 3Di:
DWDADDFDDPPDPDTDPQWDWDQDPVVRGTGIGWDKQWDWDDDPVDIDTPDMDTDHPVVPDDSLNVVLVSVVPDDDPDDDDDDDDPVPPPPVSVVSSVVVD

Secondary structure (DSSP, 8-state):
-EEE-PPPPTT-SSPPTT-EEEEETTTTEEEEEEEEEEEEEE-SS-EEEEEEEEE-SSSS--HHHHHHHHHHH---SS-------TT---HHHHHHHHHH-

Sequence (101 aa):
TICQKTKPSSRATHAIQGCDWHYCHAEKKSIWGHSLVWLMVHTMTQAFPFAFRLYDKTAGKSKGELAIEMLSSLDVSRPVYVLMDSWYPSKTLVGACLKKG

Solvent-accessible surface area (backbone atoms only — not comparable to full-atom values): 6589 Å² total; per-residue (Å²): 93,72,51,77,46,83,71,66,55,96,82,50,92,64,68,67,85,72,47,44,82,41,77,36,79,93,75,72,42,75,42,38,23,34,40,39,47,74,44,68,49,72,58,100,87,49,74,46,80,74,46,74,44,79,50,42,88,85,74,76,57,51,67,64,55,55,48,46,56,55,55,70,70,56,88,72,97,61,80,74,88,86,86,76,61,88,90,64,79,42,68,64,56,56,49,51,50,66,74,74,89

pLDDT: mean 87.16, std 6.19, range [6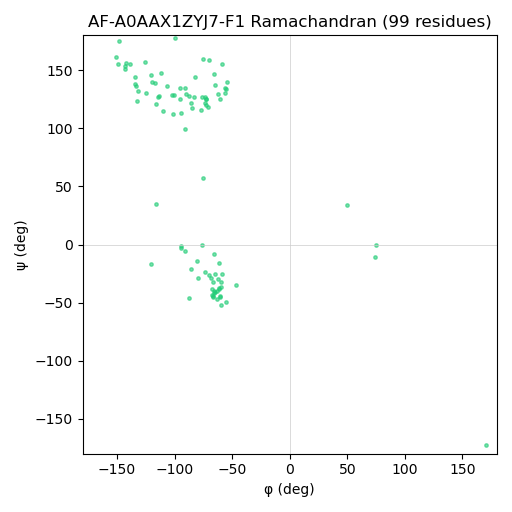2.66, 94.31]